Protein AF-A0A8I6XZ00-F1 (afdb_monomer_lite)

pLDDT: mean 81.7, std 10.87, range [41.53, 93.38]

Foldseek 3Di:
DPPPPDPADPVLQVVLVVVLVVVDDPDDDDLVVSLVVCVVPVPRVRPNVVSVCVVVVVVVVVLVVVLVVQLVVVCVVCVDPDDPVVSVVVSVCSSCVVVVVVDDCPVVVVVVCVVPVPCVVVPD

Secondary structure (DSSP, 8-state):
------SS-HHHHHHHHHHHHHHS-SS---HHHHHHHHHH-TT-HHHHHHHHHHHHHHHHHHHHHHHHHHHHHHHHHHT----HHHHHHHHHHHHSHHHHTTS--HHHHHHHHHT-TTGGGS--

Structure (mmCIF, N/CA/C/O backbone):
data_AF-A0A8I6XZ00-F1
#
_entry.id   AF-A0A8I6XZ00-F1
#
loop_
_atom_site.group_PDB
_atom_site.id
_atom_site.type_symbol
_atom_site.label_atom_id
_atom_site.label_alt_id
_atom_site.label_comp_id
_atom_site.label_asym_id
_atom_site.label_entity_id
_atom_site.label_seq_id
_atom_site.pdbx_PDB_ins_code
_atom_site.Cartn_x
_atom_site.Cartn_y
_atom_site.Cartn_z
_atom_site.occupancy
_atom_site.B_iso_or_equiv
_atom_site.auth_seq_id
_atom_site.auth_comp_id
_atom_site.auth_asym_id
_atom_site.auth_atom_id
_atom_site.pdbx_PDB_model_num
ATOM 1 N N . MET A 1 1 ? 30.786 -3.696 8.327 1.00 41.53 1 MET A N 1
ATOM 2 C CA . MET A 1 1 ? 29.706 -2.822 7.829 1.00 41.53 1 MET A CA 1
ATOM 3 C C . MET A 1 1 ? 28.929 -3.651 6.825 1.00 41.53 1 MET A C 1
ATOM 5 O O . MET A 1 1 ? 29.547 -4.112 5.882 1.00 41.53 1 MET A O 1
ATOM 9 N N . LYS A 1 2 ? 27.663 -3.995 7.096 1.00 46.25 2 LYS A N 1
ATOM 10 C CA . LYS A 1 2 ? 26.834 -4.706 6.111 1.00 46.25 2 LYS A CA 1
ATOM 11 C C . LYS A 1 2 ? 26.535 -3.712 4.998 1.00 46.25 2 LYS A C 1
ATOM 13 O O . LYS A 1 2 ? 25.938 -2.675 5.290 1.00 46.25 2 LYS A O 1
ATOM 18 N N . ASP A 1 3 ? 26.979 -4.005 3.784 1.00 51.62 3 ASP A N 1
ATOM 19 C CA . ASP A 1 3 ? 26.553 -3.263 2.607 1.00 51.62 3 ASP A CA 1
ATOM 20 C C . ASP A 1 3 ? 25.024 -3.234 2.595 1.00 51.62 3 ASP A C 1
ATOM 22 O O . ASP A 1 3 ? 24.361 -4.268 2.708 1.00 51.62 3 ASP A O 1
ATOM 26 N N . LYS A 1 4 ? 24.460 -2.024 2.570 1.00 63.03 4 LYS A N 1
ATOM 27 C CA . LYS A 1 4 ? 23.025 -1.817 2.392 1.00 63.03 4 LYS A CA 1
ATOM 28 C C . LYS A 1 4 ? 22.699 -2.231 0.964 1.00 63.03 4 LYS A C 1
ATOM 30 O O . LYS A 1 4 ? 22.758 -1.408 0.055 1.00 63.03 4 LYS A O 1
ATOM 35 N N . GLN A 1 5 ? 22.404 -3.510 0.769 1.00 70.06 5 GLN A N 1
ATOM 36 C CA . GLN A 1 5 ? 21.787 -3.978 -0.458 1.00 70.06 5 GLN A CA 1
ATOM 37 C C . GLN A 1 5 ? 20.406 -3.318 -0.530 1.00 70.06 5 GLN A C 1
ATOM 39 O O . GLN A 1 5 ? 19.534 -3.605 0.286 1.00 70.06 5 GLN A O 1
ATOM 44 N N . SER A 1 6 ? 20.273 -2.330 -1.412 1.00 74.62 6 SER A N 1
ATOM 45 C CA . SER A 1 6 ? 18.999 -1.662 -1.676 1.00 74.62 6 SER A CA 1
ATOM 46 C C . SER A 1 6 ? 18.103 -2.602 -2.481 1.00 74.62 6 SER A C 1
ATOM 48 O O . SER A 1 6 ? 18.607 -3.355 -3.311 1.00 74.62 6 SER A O 1
ATOM 50 N N . ASP A 1 7 ? 16.787 -2.524 -2.277 1.00 77.31 7 ASP A N 1
ATOM 51 C CA . ASP A 1 7 ? 15.806 -3.338 -3.018 1.00 77.31 7 ASP A CA 1
ATOM 52 C C . ASP A 1 7 ? 15.770 -3.021 -4.527 1.00 77.31 7 ASP A C 1
ATOM 54 O O . ASP A 1 7 ? 15.192 -3.773 -5.307 1.00 77.31 7 ASP A O 1
ATOM 58 N N . ILE A 1 8 ? 16.364 -1.893 -4.930 1.00 83.56 8 ILE A N 1
ATOM 59 C CA . ILE A 1 8 ? 16.474 -1.425 -6.312 1.00 83.56 8 ILE A CA 1
ATOM 60 C C . ILE A 1 8 ? 17.934 -1.050 -6.574 1.00 83.56 8 ILE A C 1
ATOM 62 O O . ILE A 1 8 ? 18.501 -0.228 -5.843 1.00 83.56 8 ILE A O 1
ATOM 66 N N . ASP A 1 9 ? 18.528 -1.609 -7.630 1.00 88.50 9 ASP A N 1
ATOM 67 C CA . ASP A 1 9 ? 19.846 -1.185 -8.105 1.00 88.50 9 ASP A CA 1
ATOM 68 C C . ASP A 1 9 ? 19.704 0.106 -8.925 1.00 88.50 9 ASP A C 1
ATOM 70 O O . ASP A 1 9 ? 18.994 0.165 -9.930 1.00 88.50 9 ASP A O 1
ATOM 74 N N . ALA A 1 10 ? 20.371 1.175 -8.484 1.00 87.44 10 ALA A N 1
ATOM 75 C CA . ALA A 1 10 ? 20.251 2.487 -9.114 1.00 87.44 10 ALA A CA 1
ATOM 76 C C . ALA A 1 10 ? 20.853 2.536 -10.530 1.00 87.44 10 ALA A C 1
ATOM 78 O O . ALA A 1 10 ? 20.342 3.263 -11.384 1.00 87.44 10 ALA A O 1
ATOM 79 N N . ASN A 1 11 ? 21.927 1.784 -10.785 1.00 89.44 11 ASN A N 1
ATOM 80 C CA . ASN A 1 11 ? 22.567 1.740 -12.097 1.00 89.44 11 ASN A CA 1
ATOM 81 C C . ASN A 1 11 ? 21.706 0.944 -13.077 1.00 89.44 11 ASN A C 1
ATOM 83 O O . ASN A 1 11 ? 21.492 1.392 -14.204 1.00 89.44 11 ASN A O 1
ATOM 87 N N . GLU A 1 12 ? 21.175 -0.196 -12.635 1.00 89.81 12 GLU A N 1
ATOM 88 C CA . GLU A 1 12 ? 20.268 -1.017 -13.433 1.00 89.81 12 GLU A CA 1
ATOM 89 C C . GLU A 1 12 ? 18.976 -0.254 -13.740 1.00 89.81 12 GLU A C 1
ATOM 91 O O . GLU A 1 12 ? 18.611 -0.117 -14.907 1.00 89.81 12 GLU A O 1
ATOM 96 N N . LEU A 1 13 ? 18.364 0.383 -12.734 1.00 90.50 13 LEU A N 1
ATOM 97 C CA . LEU A 1 13 ? 17.197 1.246 -12.924 1.00 90.50 13 LEU A CA 1
ATOM 98 C C . LEU A 1 13 ? 17.469 2.354 -13.950 1.00 90.50 13 LEU A C 1
ATOM 100 O O . LEU A 1 13 ? 16.641 2.611 -14.819 1.00 90.50 13 LEU A O 1
ATOM 104 N N . PHE A 1 14 ? 18.616 3.029 -13.868 1.00 89.62 14 PHE A N 1
ATOM 105 C CA . PHE A 1 14 ? 18.954 4.099 -14.805 1.00 89.62 14 PHE A CA 1
ATOM 106 C C . PHE A 1 14 ? 19.057 3.595 -16.250 1.00 89.62 14 PHE A C 1
ATOM 108 O O . PHE A 1 14 ? 18.563 4.245 -17.178 1.00 89.62 14 PHE A O 1
ATOM 115 N N . VAL A 1 15 ? 19.688 2.436 -16.443 1.00 90.62 15 VAL A N 1
ATOM 116 C CA . VAL A 1 15 ? 19.813 1.794 -17.754 1.00 90.62 15 VAL A CA 1
ATOM 117 C C . VAL A 1 15 ? 18.439 1.370 -18.274 1.00 90.62 15 VAL A C 1
ATOM 119 O O . VAL A 1 15 ? 18.087 1.712 -19.405 1.00 90.62 15 VAL A O 1
ATOM 122 N N . GLU A 1 16 ? 17.630 0.710 -17.444 1.00 89.81 16 GLU A N 1
ATOM 123 C CA . GLU A 1 16 ? 16.260 0.309 -17.772 1.00 89.81 16 GLU A CA 1
ATOM 124 C C . GLU A 1 16 ? 15.396 1.508 -18.179 1.00 89.81 16 GLU A C 1
ATOM 126 O O . GLU A 1 16 ? 14.717 1.454 -19.201 1.00 89.81 16 GLU A O 1
ATOM 131 N N . LEU A 1 17 ? 15.458 2.621 -17.440 1.00 88.75 17 LEU A N 1
ATOM 132 C CA . LEU A 1 17 ? 14.690 3.831 -17.743 1.00 88.75 17 LEU A CA 1
ATOM 133 C C . LEU A 1 17 ? 15.109 4.476 -19.069 1.00 88.75 17 LEU A C 1
ATOM 135 O O . LEU A 1 17 ? 14.249 4.946 -19.817 1.00 88.75 17 LEU A O 1
ATOM 139 N N . LYS A 1 18 ? 16.407 4.472 -19.400 1.00 88.00 18 LYS A N 1
ATOM 140 C CA . LYS A 1 18 ? 16.884 4.933 -20.713 1.00 88.00 18 LYS A CA 1
ATOM 141 C C . LYS A 1 18 ? 16.352 4.068 -21.847 1.00 88.00 18 LYS A C 1
ATOM 143 O O . LYS A 1 18 ? 15.927 4.601 -22.869 1.00 88.00 18 LYS A O 1
ATOM 148 N N . PHE A 1 19 ? 16.372 2.747 -21.683 1.00 86.50 19 PHE A N 1
ATOM 149 C CA . PHE A 1 19 ? 15.788 1.846 -22.671 1.00 86.50 19 PHE A CA 1
ATOM 150 C C . PHE A 1 19 ? 14.283 2.071 -22.790 1.00 86.50 19 PHE A C 1
ATOM 152 O O . PHE A 1 19 ? 13.791 2.278 -23.896 1.00 86.50 19 PHE A O 1
ATOM 159 N N . LEU A 1 20 ? 13.568 2.123 -21.668 1.00 84.44 20 LEU A N 1
ATOM 160 C CA . LEU A 1 20 ? 12.127 2.347 -21.625 1.00 84.44 20 LEU A CA 1
ATOM 161 C C . LEU A 1 20 ? 11.723 3.636 -22.351 1.00 84.44 20 LEU A C 1
ATOM 163 O O . LEU A 1 20 ? 10.776 3.617 -23.133 1.00 84.44 20 LEU A O 1
ATOM 167 N N . GLN A 1 21 ? 12.470 4.729 -22.169 1.00 82.75 21 GLN A N 1
ATOM 168 C CA . GLN A 1 21 ? 12.239 5.986 -22.886 1.00 82.75 21 GLN A CA 1
ATOM 169 C C . GLN A 1 21 ? 12.329 5.826 -24.412 1.00 82.75 21 GLN A C 1
ATOM 171 O O . GLN A 1 21 ? 11.587 6.486 -25.134 1.00 82.75 21 GLN A O 1
ATOM 176 N N . ASN A 1 22 ? 13.206 4.948 -24.905 1.00 82.31 22 ASN A N 1
ATOM 177 C CA . ASN A 1 22 ? 13.337 4.673 -26.337 1.00 82.31 22 ASN A CA 1
ATOM 178 C C . ASN A 1 22 ? 12.214 3.770 -26.875 1.00 82.31 22 ASN A C 1
ATOM 180 O O . ASN A 1 22 ? 11.872 3.872 -28.051 1.00 82.31 22 ASN A O 1
ATOM 184 N N . PHE A 1 23 ? 11.656 2.888 -26.040 1.00 78.12 23 PHE A N 1
ATOM 185 C CA . PHE A 1 23 ? 10.567 1.977 -26.418 1.00 78.12 23 PHE A CA 1
ATOM 186 C C . PHE A 1 23 ? 9.177 2.611 -26.308 1.00 78.12 23 PHE A C 1
ATOM 188 O O . PHE A 1 23 ? 8.242 2.158 -26.969 1.00 78.12 23 PHE A O 1
ATOM 195 N N . MET A 1 24 ? 9.021 3.639 -25.475 1.00 75.44 24 MET A N 1
ATOM 196 C CA . MET A 1 24 ? 7.734 4.293 -25.281 1.00 75.44 24 MET A CA 1
ATOM 197 C C . MET A 1 24 ? 7.404 5.259 -26.431 1.00 75.44 24 MET A C 1
ATOM 199 O O . MET A 1 24 ? 8.259 6.050 -26.841 1.00 75.44 24 MET A O 1
ATOM 203 N N . PRO A 1 25 ? 6.154 5.268 -26.931 1.00 69.69 25 PRO A N 1
ATOM 204 C CA . PRO A 1 25 ? 5.713 6.294 -27.867 1.00 69.69 25 PRO A CA 1
ATOM 205 C C . PRO A 1 25 ? 5.793 7.687 -27.221 1.00 69.69 25 PRO A C 1
ATOM 207 O O . PRO A 1 25 ? 5.535 7.850 -26.032 1.00 69.69 25 PRO A O 1
ATOM 210 N N . LYS A 1 26 ? 6.135 8.716 -28.011 1.00 69.19 26 LYS A N 1
ATOM 211 C CA . LYS A 1 26 ? 6.329 10.112 -27.551 1.00 69.19 26 LYS A CA 1
ATOM 212 C C . LYS A 1 26 ? 5.024 10.841 -27.175 1.00 69.19 26 LYS A C 1
ATOM 214 O O . LYS A 1 26 ? 4.989 12.069 -27.145 1.00 69.19 26 LYS A O 1
ATOM 219 N N . GLU A 1 27 ? 3.952 10.100 -26.936 1.00 71.62 27 GLU A N 1
ATOM 220 C CA . GLU A 1 27 ? 2.629 10.623 -26.607 1.00 71.62 27 GLU A CA 1
ATOM 221 C C . GLU A 1 27 ? 2.407 10.654 -25.088 1.00 71.62 27 GLU A C 1
ATOM 223 O O . GLU A 1 27 ? 3.172 10.085 -24.309 1.00 71.62 27 GLU A O 1
ATOM 228 N N . ASN A 1 28 ? 1.352 11.343 -24.649 1.00 64.69 28 ASN A N 1
ATOM 229 C CA . ASN A 1 28 ? 0.964 11.398 -23.240 1.00 64.69 28 ASN A CA 1
ATOM 230 C C . ASN A 1 28 ? 0.361 10.052 -22.802 1.00 64.69 28 ASN A C 1
ATOM 232 O O . ASN A 1 28 ? -0.851 9.850 -22.857 1.00 64.69 28 ASN A O 1
ATOM 236 N N . ILE A 1 29 ? 1.215 9.125 -22.371 1.00 79.75 29 ILE A N 1
ATOM 237 C CA . ILE A 1 29 ? 0.813 7.806 -21.870 1.00 79.75 29 ILE A CA 1
ATOM 238 C C . ILE A 1 29 ? 0.385 7.934 -20.410 1.00 79.75 29 ILE A C 1
ATOM 240 O O . ILE A 1 29 ? 1.093 8.527 -19.588 1.00 79.75 29 ILE A O 1
ATOM 244 N N . ARG A 1 30 ? -0.764 7.353 -20.048 1.00 84.50 30 ARG A N 1
ATOM 245 C CA . ARG A 1 30 ? -1.192 7.374 -18.644 1.00 84.50 30 ARG A CA 1
ATOM 246 C C . ARG A 1 30 ? -0.253 6.513 -17.797 1.00 84.50 30 ARG A C 1
ATOM 248 O O . ARG A 1 30 ? 0.121 5.425 -18.227 1.00 84.50 30 ARG A O 1
ATOM 255 N N . PRO A 1 31 ? 0.046 6.890 -16.544 1.00 82.62 31 PRO A N 1
ATOM 256 C CA . PRO A 1 31 ? 0.948 6.100 -15.703 1.00 82.62 31 PRO A CA 1
ATOM 257 C C . PRO A 1 31 ? 0.531 4.626 -15.525 1.00 82.62 31 PRO A C 1
ATOM 259 O O . PRO A 1 31 ? 1.377 3.742 -15.418 1.00 82.62 31 PRO A O 1
ATOM 262 N N . VAL A 1 32 ? -0.776 4.341 -15.559 1.00 85.38 32 VAL A N 1
ATOM 263 C CA . VAL A 1 32 ? -1.327 2.972 -15.513 1.00 85.38 32 VAL A CA 1
ATOM 264 C C . VAL A 1 32 ? -0.974 2.163 -16.767 1.00 85.38 32 VAL A C 1
ATOM 266 O O . VAL A 1 32 ? -0.721 0.963 -16.681 1.00 85.38 32 VAL A O 1
ATOM 269 N N . GLU A 1 33 ? -0.931 2.804 -17.933 1.00 85.50 33 GLU A N 1
ATOM 270 C CA . GLU A 1 33 ? -0.563 2.162 -19.199 1.00 85.50 33 GLU A CA 1
ATOM 271 C C . GLU A 1 33 ? 0.923 1.804 -19.218 1.00 85.50 33 GLU A C 1
ATOM 273 O O . GLU A 1 33 ? 1.266 0.708 -19.654 1.00 85.50 33 GLU A O 1
ATOM 278 N N . ILE A 1 34 ? 1.780 2.655 -18.640 1.00 85.31 34 ILE A N 1
ATOM 279 C CA . ILE A 1 34 ? 3.212 2.369 -18.457 1.00 85.31 34 ILE A CA 1
ATOM 280 C C . ILE A 1 34 ? 3.395 1.117 -17.594 1.00 85.31 34 ILE A C 1
ATOM 282 O O . ILE A 1 34 ? 4.121 0.203 -17.970 1.00 85.31 34 ILE A O 1
ATOM 286 N N . VAL A 1 35 ? 2.685 1.016 -16.465 1.00 86.00 35 VAL A N 1
ATOM 287 C CA . VAL A 1 35 ? 2.760 -0.178 -15.605 1.00 86.00 35 VAL A CA 1
ATOM 288 C C . VAL A 1 35 ? 2.226 -1.422 -16.311 1.00 86.00 35 VAL A C 1
ATOM 290 O O . VAL A 1 35 ? 2.792 -2.500 -16.154 1.00 86.00 35 VAL A O 1
ATOM 293 N N . ASN A 1 36 ? 1.162 -1.308 -17.105 1.00 86.50 36 ASN A N 1
ATOM 294 C CA . ASN A 1 36 ? 0.648 -2.439 -17.877 1.00 86.50 36 ASN A CA 1
ATOM 295 C C . ASN A 1 36 ? 1.620 -2.886 -18.976 1.00 86.50 36 ASN A C 1
ATOM 297 O O . ASN A 1 36 ? 1.717 -4.083 -19.237 1.00 86.50 36 ASN A O 1
ATOM 301 N N . PHE A 1 37 ? 2.345 -1.955 -19.595 1.00 84.75 37 PHE A N 1
ATOM 302 C CA . PHE A 1 37 ? 3.418 -2.260 -20.537 1.00 84.75 37 PHE A CA 1
ATOM 303 C C . PHE A 1 37 ? 4.573 -2.985 -19.835 1.00 84.75 37 PHE A C 1
ATOM 305 O O . PHE A 1 37 ? 4.954 -4.074 -20.256 1.00 84.75 37 PHE A O 1
ATOM 312 N N . LEU A 1 38 ? 5.050 -2.449 -18.708 1.00 86.44 38 LEU A N 1
ATOM 313 C CA . LEU A 1 38 ? 6.100 -3.070 -17.894 1.00 86.44 38 LEU A CA 1
ATOM 314 C C . LEU A 1 38 ? 5.694 -4.456 -17.370 1.00 86.44 38 LEU A C 1
ATOM 316 O O . LEU A 1 38 ? 6.523 -5.346 -17.291 1.00 86.44 38 LEU A O 1
ATOM 320 N N . LYS A 1 39 ? 4.412 -4.685 -17.062 1.00 84.38 39 LYS A N 1
ATOM 321 C CA . LYS A 1 39 ? 3.905 -6.015 -16.678 1.00 84.38 39 LYS A CA 1
ATOM 322 C C . LYS A 1 39 ? 3.859 -7.020 -17.827 1.00 84.38 39 LYS A C 1
ATOM 324 O O . LYS A 1 39 ? 3.863 -8.216 -17.575 1.00 84.38 39 LYS A O 1
ATOM 329 N N . ARG A 1 40 ? 3.724 -6.557 -19.073 1.00 82.56 40 ARG A N 1
ATOM 330 C CA . ARG A 1 40 ? 3.753 -7.428 -20.261 1.00 82.56 40 ARG A CA 1
ATOM 331 C C . ARG A 1 40 ? 5.178 -7.773 -20.679 1.00 82.56 40 ARG A C 1
ATOM 333 O O . ARG A 1 40 ? 5.373 -8.747 -21.398 1.00 82.56 40 ARG A O 1
ATOM 340 N N . HIS A 1 41 ? 6.143 -6.966 -20.254 1.00 78.00 41 HIS A N 1
ATOM 341 C CA . HIS A 1 41 ? 7.540 -7.081 -20.621 1.00 78.00 41 HIS A CA 1
ATOM 342 C C . HIS A 1 41 ? 8.398 -7.249 -19.362 1.00 78.00 41 HIS A C 1
ATOM 344 O O . HIS A 1 41 ? 8.797 -6.268 -18.743 1.00 78.00 41 HIS A O 1
ATOM 350 N N . ASP A 1 42 ? 8.750 -8.492 -19.029 1.00 75.75 42 ASP A N 1
ATOM 351 C CA . ASP A 1 42 ? 9.594 -8.843 -17.870 1.00 75.75 42 ASP A CA 1
ATOM 352 C C . ASP A 1 42 ? 11.072 -8.399 -17.999 1.00 75.75 42 ASP A C 1
ATOM 354 O O . ASP A 1 42 ? 11.948 -8.890 -17.292 1.00 75.75 42 ASP A O 1
ATOM 358 N N . CYS A 1 43 ? 11.389 -7.472 -18.906 1.00 79.56 43 CYS A N 1
ATOM 359 C CA . CYS A 1 43 ? 12.750 -6.995 -19.161 1.00 79.56 43 CYS A CA 1
ATOM 360 C C . CYS A 1 43 ? 13.150 -5.744 -18.363 1.00 79.56 43 CYS A C 1
ATOM 362 O O . CYS A 1 43 ? 14.282 -5.288 -18.502 1.00 79.56 43 CYS A O 1
ATOM 364 N N . PHE A 1 44 ? 12.253 -5.195 -17.535 1.00 86.00 44 PHE A N 1
ATOM 365 C CA . PHE A 1 44 ? 12.511 -3.988 -16.738 1.00 86.00 44 PHE A CA 1
ATOM 366 C C . PHE A 1 44 ? 12.053 -4.155 -15.272 1.00 86.00 44 PHE A C 1
ATOM 368 O O . PHE A 1 44 ? 11.063 -3.535 -14.848 1.00 86.00 44 PHE A O 1
ATOM 375 N N . PRO A 1 45 ? 12.701 -5.043 -14.493 1.00 86.81 45 PRO A N 1
ATOM 376 C CA . PRO A 1 45 ? 12.290 -5.355 -13.126 1.00 86.81 45 PRO A CA 1
ATOM 377 C C . PRO A 1 45 ? 12.386 -4.149 -12.182 1.00 86.81 45 PRO A C 1
ATOM 379 O O . PRO A 1 45 ? 11.434 -3.882 -11.441 1.00 86.81 45 PRO A O 1
ATOM 382 N N . ASN A 1 46 ? 13.475 -3.376 -12.231 1.00 89.75 46 ASN A N 1
ATOM 383 C CA . ASN A 1 46 ? 13.660 -2.227 -11.345 1.00 89.75 46 ASN A CA 1
ATOM 384 C C . ASN A 1 46 ? 12.680 -1.097 -11.681 1.00 89.75 46 ASN A C 1
ATOM 386 O O . ASN A 1 46 ? 12.078 -0.503 -10.781 1.00 89.75 46 ASN A O 1
ATOM 390 N N . ALA A 1 47 ? 12.456 -0.826 -12.969 1.00 89.06 47 ALA A N 1
ATOM 391 C CA . ALA A 1 47 ? 11.491 0.170 -13.416 1.00 89.06 47 ALA A CA 1
ATOM 392 C C . ALA A 1 47 ? 10.064 -0.226 -13.013 1.00 89.06 47 ALA A C 1
ATOM 394 O O . ALA A 1 47 ? 9.313 0.606 -12.502 1.00 89.06 47 ALA A O 1
ATOM 395 N N . SER A 1 48 ? 9.691 -1.500 -13.167 1.00 88.69 48 SER A N 1
ATOM 396 C CA . SER A 1 48 ? 8.384 -2.016 -12.739 1.00 88.69 48 SER A CA 1
ATOM 397 C C . SER A 1 48 ? 8.130 -1.772 -11.248 1.00 88.69 48 SER A C 1
ATOM 399 O O . SER A 1 48 ? 7.068 -1.268 -10.865 1.00 88.69 48 SER A O 1
ATOM 401 N N . ILE A 1 49 ? 9.122 -2.050 -10.397 1.00 88.94 49 ILE A N 1
ATOM 402 C CA . ILE A 1 49 ? 9.039 -1.788 -8.956 1.00 88.94 49 ILE A CA 1
ATOM 403 C C . ILE A 1 49 ? 8.921 -0.281 -8.691 1.00 88.94 49 ILE A C 1
ATOM 405 O O . ILE A 1 49 ? 8.002 0.142 -7.984 1.00 88.94 49 ILE A O 1
ATOM 409 N N . ALA A 1 50 ? 9.785 0.537 -9.296 1.00 90.25 50 ALA A N 1
ATOM 410 C CA . ALA A 1 50 ? 9.797 1.984 -9.096 1.00 90.25 50 ALA A CA 1
ATOM 411 C C . ALA A 1 50 ? 8.453 2.639 -9.463 1.00 90.25 50 ALA A C 1
ATOM 413 O O . ALA A 1 50 ? 7.899 3.407 -8.674 1.00 90.25 50 ALA A O 1
ATOM 414 N N . TYR A 1 51 ? 7.875 2.289 -10.618 1.00 89.62 51 TYR A N 1
ATOM 415 C CA . TYR A 1 51 ? 6.575 2.814 -11.046 1.00 89.62 51 TYR A CA 1
ATOM 416 C C . TYR A 1 51 ? 5.429 2.346 -10.144 1.00 89.62 51 TYR A C 1
ATOM 418 O O . TYR A 1 51 ? 4.536 3.133 -9.826 1.00 89.62 51 TYR A O 1
ATOM 426 N N . ARG A 1 52 ? 5.444 1.091 -9.677 1.00 89.31 52 ARG A N 1
ATOM 427 C CA . ARG A 1 52 ? 4.445 0.608 -8.712 1.00 89.3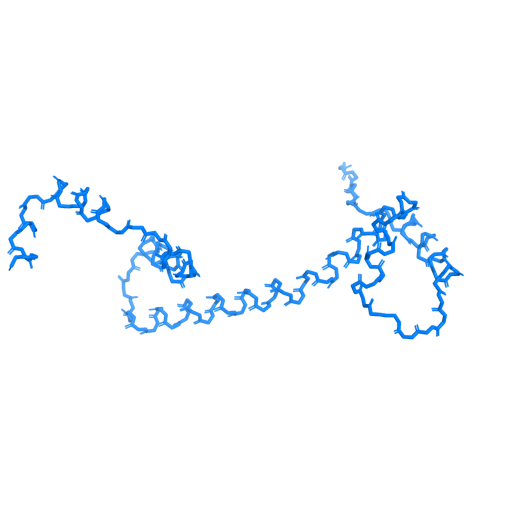1 52 ARG A CA 1
ATOM 428 C C . ARG A 1 52 ? 4.496 1.391 -7.405 1.00 89.31 52 ARG A C 1
ATOM 430 O O . ARG A 1 52 ? 3.443 1.775 -6.896 1.00 89.31 52 ARG A O 1
ATOM 437 N N . VAL A 1 53 ? 5.692 1.647 -6.878 1.00 91.06 53 VAL A N 1
ATOM 438 C CA . VAL A 1 53 ? 5.879 2.454 -5.664 1.00 91.06 53 VAL A CA 1
ATOM 439 C C . VAL A 1 53 ? 5.376 3.877 -5.899 1.00 91.06 53 VAL A C 1
ATOM 441 O O . VAL A 1 53 ? 4.559 4.363 -5.119 1.00 91.06 53 VAL A O 1
ATOM 444 N N . LEU A 1 54 ? 5.768 4.504 -7.011 1.00 91.00 54 LEU A N 1
ATOM 445 C CA . LEU A 1 54 ? 5.360 5.864 -7.365 1.00 91.00 54 LEU A CA 1
ATOM 446 C C . LEU A 1 54 ? 3.834 6.030 -7.406 1.00 91.00 54 LEU A C 1
ATOM 448 O O . LEU A 1 54 ? 3.315 7.017 -6.894 1.00 91.00 54 LEU A O 1
ATOM 452 N N . LEU A 1 55 ? 3.110 5.060 -7.973 1.00 89.94 55 LEU A N 1
ATOM 453 C CA . LEU A 1 55 ? 1.644 5.096 -8.034 1.00 89.94 55 LEU A CA 1
ATOM 454 C C . LEU A 1 55 ? 0.962 4.754 -6.710 1.00 89.94 55 LEU A C 1
ATOM 456 O O . LEU A 1 55 ? -0.171 5.170 -6.479 1.00 89.94 55 LEU A O 1
ATOM 460 N N . THR A 1 56 ? 1.639 4.012 -5.837 1.00 92.94 56 THR A N 1
ATOM 461 C CA . THR A 1 56 ? 1.092 3.624 -4.532 1.00 92.94 56 THR A CA 1
ATOM 462 C C . THR A 1 56 ? 1.246 4.745 -3.505 1.00 92.94 56 THR A C 1
ATOM 464 O O . THR A 1 56 ? 0.368 4.914 -2.663 1.00 92.94 56 THR A O 1
ATOM 467 N N . ILE A 1 57 ? 2.310 5.554 -3.589 1.00 92.25 57 ILE A N 1
ATOM 468 C CA . ILE A 1 57 ? 2.596 6.630 -2.624 1.00 92.25 57 ILE A CA 1
ATOM 469 C C . ILE A 1 57 ? 1.394 7.571 -2.414 1.00 92.25 57 ILE A C 1
ATOM 471 O O . ILE A 1 57 ? 0.992 7.721 -1.261 1.00 92.25 57 ILE A O 1
ATOM 475 N N . PRO A 1 58 ? 0.765 8.162 -3.452 1.00 90.94 58 PRO A N 1
ATOM 476 C CA . PRO A 1 58 ? -0.363 9.072 -3.251 1.00 90.94 58 PRO A CA 1
ATOM 477 C C . PRO A 1 58 ? -1.551 8.407 -2.550 1.00 90.94 58 PRO A C 1
ATOM 479 O O . PRO A 1 58 ? -2.191 9.019 -1.698 1.00 90.94 58 PRO A O 1
ATOM 482 N N . VAL A 1 59 ? -1.822 7.139 -2.876 1.00 90.25 59 VAL A N 1
ATOM 483 C CA . VAL A 1 59 ? -2.917 6.362 -2.279 1.00 90.25 59 VAL A CA 1
ATOM 484 C C . VAL A 1 59 ? -2.630 6.077 -0.806 1.00 90.25 59 VAL A C 1
ATOM 486 O O . VAL A 1 59 ? -3.493 6.299 0.040 1.00 90.25 59 VAL A O 1
ATOM 489 N N . THR A 1 60 ? -1.411 5.646 -0.480 1.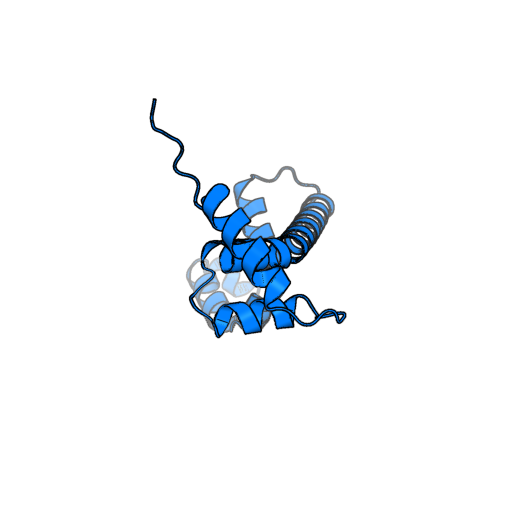00 93.00 60 THR A N 1
ATOM 490 C CA . THR A 1 60 ? -0.989 5.389 0.902 1.00 93.00 60 THR A CA 1
ATOM 491 C C . THR A 1 60 ? -0.994 6.662 1.741 1.00 93.00 60 THR A C 1
ATOM 493 O O . THR A 1 60 ? -1.446 6.634 2.884 1.00 93.00 60 THR A O 1
ATOM 496 N N . VAL A 1 61 ? -0.537 7.788 1.182 1.00 93.38 61 VAL A N 1
ATOM 497 C CA . VAL A 1 61 ? -0.562 9.091 1.864 1.00 93.38 61 VAL A CA 1
ATOM 498 C C . VAL A 1 61 ? -2.003 9.508 2.156 1.00 93.38 61 VAL A C 1
ATOM 500 O O . VAL A 1 61 ? -2.327 9.779 3.309 1.00 93.38 61 VAL A O 1
ATOM 503 N N . ALA A 1 62 ? -2.891 9.464 1.159 1.00 91.38 62 ALA A N 1
ATOM 504 C CA . ALA A 1 62 ? -4.301 9.801 1.349 1.00 91.38 62 ALA A CA 1
ATOM 505 C C . ALA A 1 62 ? -4.991 8.883 2.376 1.00 91.38 62 ALA A C 1
ATOM 507 O O . ALA A 1 62 ? -5.777 9.345 3.206 1.00 91.38 62 ALA A O 1
ATOM 508 N N . LEU A 1 63 ? -4.679 7.582 2.364 1.00 90.00 63 LEU A N 1
ATOM 509 C CA . LEU A 1 63 ? -5.197 6.626 3.343 1.00 90.00 63 LEU A CA 1
ATOM 510 C C . LEU A 1 63 ? -4.705 6.954 4.758 1.00 90.00 63 LEU A C 1
ATOM 512 O O . LEU A 1 63 ? -5.502 6.947 5.699 1.00 90.00 63 LEU A O 1
ATOM 516 N N . ALA A 1 64 ? -3.421 7.279 4.919 1.00 89.81 64 ALA A N 1
ATOM 517 C CA . ALA A 1 64 ? -2.849 7.674 6.200 1.00 89.81 64 ALA A CA 1
ATOM 518 C C . ALA A 1 64 ? -3.493 8.968 6.722 1.00 89.81 64 ALA A C 1
ATOM 520 O O . ALA A 1 64 ? -3.930 9.010 7.872 1.00 89.81 64 ALA A O 1
ATOM 521 N N . GLU A 1 65 ? -3.641 9.995 5.882 1.00 90.81 65 GLU A N 1
ATOM 522 C CA . GLU A 1 65 ? -4.325 11.247 6.233 1.00 90.81 65 GLU A CA 1
ATOM 523 C C . GLU A 1 65 ? -5.783 11.013 6.654 1.00 90.81 65 GLU A C 1
ATOM 525 O O . GLU A 1 65 ? -6.208 11.493 7.712 1.00 90.81 65 GLU A O 1
ATOM 530 N N . ARG A 1 66 ? -6.540 10.210 5.888 1.00 89.94 66 ARG A N 1
ATOM 531 C CA . ARG A 1 66 ? -7.913 9.799 6.241 1.00 89.94 66 ARG A CA 1
ATOM 532 C C . ARG A 1 66 ? -7.939 9.096 7.600 1.00 89.94 66 ARG A C 1
ATOM 534 O O . ARG A 1 66 ? -8.802 9.392 8.429 1.00 89.94 66 ARG A O 1
ATOM 541 N N . SER A 1 67 ? -6.978 8.208 7.846 1.00 89.31 67 SER A N 1
ATOM 542 C CA . SER A 1 67 ? -6.867 7.431 9.084 1.00 89.31 67 SER A CA 1
ATOM 543 C C . SER A 1 67 ? -6.573 8.315 10.295 1.00 89.31 67 SER A C 1
ATOM 545 O O . SER A 1 67 ? -7.261 8.235 11.314 1.00 89.31 67 SER A O 1
ATOM 547 N N . PHE A 1 68 ? -5.606 9.226 10.176 1.00 88.31 68 PHE A N 1
ATOM 548 C CA . PHE A 1 68 ? -5.280 10.182 11.232 1.00 88.31 68 PHE A CA 1
ATOM 549 C C . PHE A 1 68 ? -6.415 11.175 11.493 1.00 88.31 68 PHE A C 1
ATOM 551 O O . PHE A 1 68 ? -6.653 11.534 12.648 1.00 88.31 68 PHE A O 1
ATOM 558 N N . SER A 1 69 ? -7.153 11.580 10.457 1.00 90.38 69 SER A N 1
ATOM 559 C CA . SER A 1 69 ? -8.341 12.425 10.600 1.00 90.38 69 SER A CA 1
ATOM 560 C C . SER A 1 69 ? -9.439 11.724 11.411 1.00 90.38 69 SER A C 1
ATOM 562 O O . SER A 1 69 ? -9.918 12.276 12.406 1.00 90.38 69 SER A O 1
ATOM 564 N N . LYS A 1 70 ? -9.763 10.463 11.075 1.00 87.69 70 LYS A N 1
ATOM 565 C CA . LYS A 1 70 ? -10.704 9.636 11.852 1.00 87.69 70 LYS A CA 1
ATOM 566 C C . LYS A 1 70 ? -10.244 9.469 13.303 1.00 87.69 70 LYS A C 1
ATOM 568 O O . LYS A 1 70 ? -11.034 9.664 14.225 1.00 87.69 70 LYS A O 1
ATOM 573 N N . LEU A 1 71 ? -8.962 9.173 13.523 1.00 87.50 71 LEU A N 1
ATOM 574 C CA . LEU A 1 71 ? -8.401 9.027 14.868 1.00 87.50 71 LEU A CA 1
ATOM 575 C C . LEU A 1 71 ? -8.488 10.329 15.677 1.00 87.50 71 LEU A C 1
ATOM 577 O O . LEU A 1 71 ? -8.785 10.302 16.873 1.00 87.50 71 LEU A O 1
ATOM 581 N N . LYS A 1 72 ? -8.248 11.481 15.041 1.00 87.62 72 LYS A N 1
ATOM 582 C CA . LYS A 1 72 ? -8.390 12.798 15.673 1.00 87.62 72 LYS A CA 1
ATOM 583 C C . LYS A 1 72 ? -9.836 13.056 16.097 1.00 87.62 72 LYS A C 1
ATOM 585 O O . LYS A 1 72 ? -10.054 13.512 17.220 1.00 87.62 72 LYS A O 1
ATOM 590 N N . LEU A 1 73 ? -10.807 12.730 15.241 1.00 86.94 73 LEU A N 1
ATOM 591 C CA . LEU A 1 73 ? -12.229 12.827 15.571 1.00 86.94 73 LEU A CA 1
ATOM 592 C C . LEU A 1 73 ? -12.595 11.903 16.739 1.00 86.94 73 LEU A C 1
ATOM 594 O O . LEU A 1 73 ? -13.223 12.361 17.688 1.00 86.94 73 LEU A O 1
ATOM 598 N N . LEU A 1 74 ? -12.137 10.648 16.718 1.00 85.81 74 LEU A N 1
ATOM 599 C CA . LEU A 1 74 ? -12.358 9.680 17.795 1.00 85.81 74 LEU A CA 1
ATOM 600 C C . LEU A 1 74 ? -11.819 10.196 19.138 1.00 85.81 74 LEU A C 1
ATOM 602 O O . LEU A 1 74 ? -12.550 10.236 20.129 1.00 85.81 74 LEU A O 1
ATOM 606 N N . LYS A 1 75 ? -10.564 10.667 19.161 1.00 82.94 75 LYS A N 1
ATOM 607 C CA . LYS A 1 75 ? -9.946 11.271 20.353 1.00 82.94 75 LYS A CA 1
ATOM 608 C C . LYS A 1 75 ? -10.735 12.478 20.864 1.00 82.94 75 LYS A C 1
ATOM 610 O O . LYS A 1 75 ? -10.922 12.620 22.071 1.00 82.94 75 LYS A O 1
ATOM 615 N N . SER A 1 76 ? -11.185 13.350 19.959 1.00 84.19 76 SER A N 1
ATOM 616 C CA . SER A 1 76 ? -11.932 14.561 20.312 1.00 84.19 76 SER A CA 1
ATOM 617 C C . SER A 1 76 ? -13.326 14.243 20.856 1.00 84.19 76 SER A C 1
ATOM 619 O O . SER A 1 76 ? -13.696 14.774 21.904 1.00 84.19 76 SER A O 1
ATOM 621 N N . TYR A 1 77 ? -14.064 13.348 20.191 1.00 78.69 77 TYR A N 1
ATOM 622 C CA . TYR A 1 77 ? -15.403 12.918 20.594 1.00 78.69 77 TYR A CA 1
ATOM 623 C C . TYR A 1 77 ? -15.388 12.286 21.983 1.00 78.69 77 TYR A C 1
ATOM 625 O O . TYR A 1 77 ? -16.188 12.636 22.847 1.00 78.69 77 TYR A O 1
ATOM 633 N N . MET A 1 78 ? -14.428 11.396 22.224 1.00 73.06 78 MET A N 1
ATOM 634 C CA . MET A 1 78 ? -14.361 10.657 23.475 1.00 73.06 78 MET A CA 1
ATOM 635 C C . MET A 1 78 ? -13.717 11.456 24.634 1.00 73.06 78 MET A C 1
ATOM 637 O O . MET A 1 78 ? -13.708 10.962 25.759 1.00 73.06 78 MET A O 1
ATOM 641 N N . ARG A 1 79 ? -13.189 12.674 24.391 1.00 71.38 79 ARG A N 1
ATOM 642 C CA . ARG A 1 79 ? -12.564 13.581 25.391 1.00 71.38 79 ARG A CA 1
ATOM 643 C C . ARG A 1 79 ? -11.630 12.863 26.396 1.00 71.38 79 ARG A C 1
ATOM 645 O O . ARG A 1 79 ? -11.707 13.098 27.599 1.00 71.38 79 ARG A O 1
ATOM 652 N N . THR A 1 80 ? -10.805 11.917 25.943 1.00 60.03 80 THR A N 1
ATOM 653 C CA . THR A 1 80 ? -10.437 10.782 26.810 1.00 60.03 80 THR A CA 1
ATOM 654 C C . THR A 1 80 ? -9.265 10.978 27.777 1.00 60.03 80 THR A C 1
ATOM 656 O O . THR A 1 80 ? -8.133 11.196 27.348 1.00 60.03 80 THR A O 1
ATOM 659 N N . THR A 1 81 ? -9.511 10.629 29.043 1.00 64.06 81 THR A N 1
ATOM 660 C CA . THR A 1 81 ? -8.614 9.944 30.003 1.00 64.06 81 THR A CA 1
ATOM 661 C C . THR A 1 81 ? -8.610 8.408 29.790 1.00 64.06 81 THR A C 1
ATOM 663 O O . THR A 1 81 ? -8.670 7.630 30.739 1.00 64.06 81 THR A O 1
ATOM 666 N N . MET A 1 82 ? -8.597 7.924 28.539 1.00 74.81 82 MET A N 1
ATOM 667 C CA . MET A 1 82 ? -8.597 6.484 28.216 1.00 74.81 82 MET A CA 1
ATOM 668 C C . MET A 1 82 ? -7.184 5.920 28.118 1.00 74.81 82 MET A C 1
ATOM 670 O O . MET A 1 82 ? -6.251 6.585 27.678 1.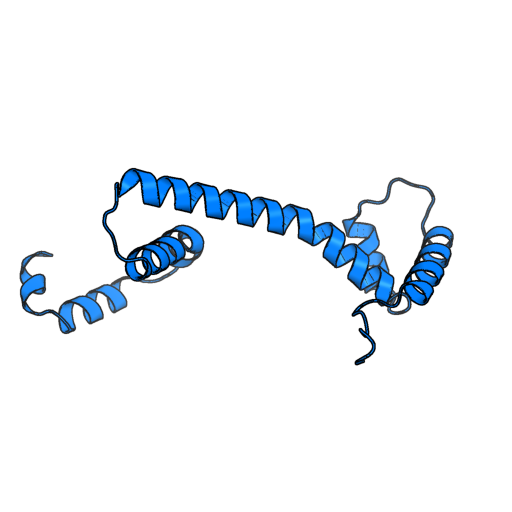00 74.81 82 MET A O 1
ATOM 674 N N . THR A 1 83 ? -7.071 4.629 28.421 1.00 83.50 83 THR A N 1
ATOM 675 C CA . THR A 1 83 ? -5.888 3.819 28.124 1.00 83.50 83 THR A CA 1
ATOM 676 C C . THR A 1 83 ? -5.648 3.716 26.615 1.00 83.50 83 THR A C 1
ATOM 678 O O . THR A 1 83 ? -6.601 3.506 25.859 1.00 83.50 83 THR A O 1
ATOM 681 N N . GLN A 1 84 ? -4.381 3.739 26.194 1.00 83.56 84 GLN A N 1
ATOM 682 C CA . GLN A 1 84 ? -3.975 3.609 24.787 1.00 83.56 84 GLN A CA 1
ATOM 683 C C . GLN A 1 84 ? -4.540 2.353 24.105 1.00 83.56 84 GLN A C 1
ATOM 685 O O . GLN A 1 84 ? -4.866 2.395 22.923 1.00 83.56 84 GLN A O 1
ATOM 690 N N . GLN A 1 85 ? -4.697 1.257 24.852 1.00 87.00 85 GLN A N 1
ATOM 691 C CA . GLN A 1 85 ? -5.197 -0.006 24.314 1.00 87.00 85 GLN A CA 1
ATOM 692 C C . GLN A 1 85 ? -6.632 0.112 23.792 1.00 87.00 85 GLN A C 1
ATOM 694 O O . GLN A 1 85 ? -6.860 -0.090 22.606 1.00 87.00 85 GLN A O 1
ATOM 699 N N . ARG A 1 86 ? -7.567 0.590 24.626 1.00 86.19 86 ARG A N 1
ATOM 700 C CA . ARG A 1 86 ? -8.957 0.826 24.197 1.00 86.19 86 ARG A CA 1
ATOM 701 C C . ARG A 1 86 ? -9.042 1.784 23.010 1.00 86.19 86 ARG A C 1
ATOM 703 O O . ARG A 1 86 ? -9.868 1.585 22.129 1.00 86.19 86 ARG A O 1
ATOM 710 N N . LEU A 1 87 ? -8.195 2.813 22.975 1.00 86.12 87 LEU A N 1
ATOM 711 C CA . LEU A 1 87 ? -8.160 3.743 21.849 1.00 86.12 87 LEU A CA 1
ATOM 712 C C . LEU A 1 87 ? -7.730 3.051 20.549 1.00 86.12 87 LEU A C 1
ATOM 714 O O . LEU A 1 87 ? -8.340 3.306 19.516 1.00 86.12 87 LEU A O 1
ATOM 718 N N . ASN A 1 88 ? -6.700 2.204 20.594 1.00 87.50 88 ASN A N 1
ATOM 719 C CA . ASN A 1 88 ? -6.248 1.452 19.426 1.00 87.50 88 ASN A CA 1
ATOM 720 C C . ASN A 1 88 ? -7.340 0.497 18.928 1.00 87.50 88 ASN A C 1
ATOM 722 O O . ASN A 1 88 ? -7.601 0.467 17.729 1.00 87.50 88 ASN A O 1
ATOM 726 N N . ASP A 1 89 ? -8.024 -0.202 19.835 1.00 88.94 89 ASP A N 1
ATOM 727 C CA . ASP A 1 89 ? -9.114 -1.119 19.479 1.00 88.94 89 ASP A CA 1
ATOM 728 C C . ASP A 1 89 ? -10.258 -0.370 18.769 1.00 88.94 89 ASP A C 1
ATOM 730 O O . ASP A 1 89 ? -10.698 -0.757 17.688 1.00 88.94 89 ASP A O 1
ATOM 734 N N . LEU A 1 90 ? -10.694 0.766 19.328 1.00 87.50 90 LEU A N 1
ATOM 735 C CA . LEU A 1 90 ? -11.714 1.625 18.712 1.00 87.50 90 LEU A CA 1
ATOM 736 C C . LEU A 1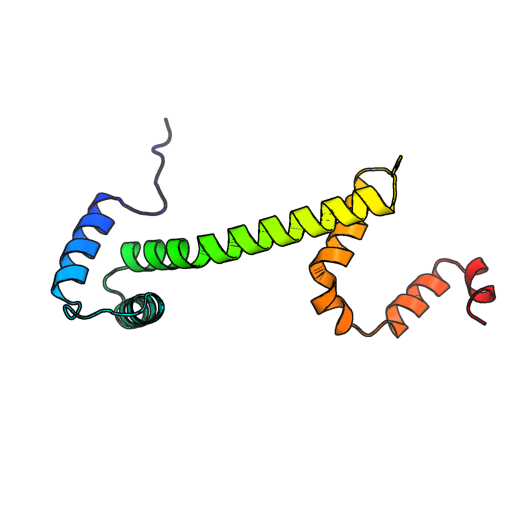 90 ? -11.244 2.250 17.391 1.00 87.50 90 LEU A C 1
ATOM 738 O O . LEU A 1 90 ? -12.048 2.425 16.477 1.00 87.50 90 LEU A O 1
ATOM 742 N N . ALA A 1 91 ? -9.961 2.594 17.275 1.00 87.81 91 ALA A N 1
ATOM 743 C CA . ALA A 1 91 ? -9.399 3.119 16.039 1.00 87.81 91 ALA A CA 1
ATOM 744 C C . ALA A 1 91 ? -9.454 2.073 14.923 1.00 87.81 91 ALA A C 1
ATOM 746 O O . ALA A 1 91 ? -9.880 2.409 13.825 1.00 87.81 91 ALA A O 1
ATOM 747 N N . ILE A 1 92 ? -9.100 0.815 15.207 1.00 89.00 92 ILE A N 1
ATOM 748 C CA . ILE A 1 92 ? -9.200 -0.287 14.239 1.00 89.00 92 ILE A CA 1
ATOM 749 C C . ILE A 1 92 ? -10.648 -0.441 13.763 1.00 89.00 92 ILE A C 1
ATOM 751 O O . ILE A 1 92 ? -10.890 -0.444 12.561 1.00 89.00 92 ILE A O 1
ATOM 755 N N . ILE A 1 93 ? -11.615 -0.452 14.686 1.00 87.62 93 ILE A N 1
ATOM 756 C CA . ILE A 1 93 ? -13.049 -0.526 14.354 1.00 87.62 93 ILE A CA 1
ATOM 757 C C . ILE A 1 93 ? -13.476 0.653 13.461 1.00 87.62 93 ILE A C 1
ATOM 759 O O . ILE A 1 93 ? -14.190 0.474 12.478 1.00 87.62 93 ILE A O 1
ATOM 763 N N . ALA A 1 94 ? -13.027 1.873 13.767 1.00 86.56 94 ALA A N 1
ATOM 764 C CA . ALA A 1 94 ? -13.376 3.061 12.990 1.00 86.56 94 ALA A CA 1
ATOM 765 C C . ALA A 1 94 ? -12.699 3.109 11.606 1.00 86.56 94 ALA A C 1
ATOM 767 O O . ALA A 1 94 ? -13.244 3.705 10.669 1.00 86.56 94 ALA A O 1
ATOM 768 N N . LEU A 1 95 ? -11.501 2.535 11.468 1.00 86.69 95 LEU A N 1
ATOM 769 C CA . LEU A 1 95 ? -10.780 2.433 10.199 1.00 86.69 95 LEU A CA 1
ATOM 770 C C . LEU A 1 95 ? -11.420 1.380 9.294 1.00 86.69 95 LEU A C 1
ATOM 772 O O . LEU A 1 95 ? -11.742 1.702 8.152 1.00 86.69 95 LEU A O 1
ATOM 776 N N . GLU A 1 96 ? -11.694 0.199 9.846 1.00 87.00 96 GLU A N 1
ATOM 777 C CA . GLU A 1 96 ? -12.237 -0.974 9.151 1.00 87.00 96 GLU A CA 1
ATOM 778 C C . GLU A 1 96 ? -13.773 -1.009 9.125 1.00 87.00 96 GLU A C 1
ATOM 780 O O . GLU A 1 96 ? -14.385 -2.057 8.920 1.00 87.00 96 GLU A O 1
ATOM 785 N N . SER A 1 97 ? -14.426 0.143 9.309 1.00 85.50 97 SER A N 1
ATOM 786 C CA . SER A 1 97 ? -15.890 0.247 9.321 1.00 85.50 97 SER A CA 1
ATOM 787 C C . SER A 1 97 ? -16.534 -0.322 8.047 1.00 85.50 97 SER A C 1
ATOM 789 O O . SER A 1 97 ? -17.577 -0.957 8.115 1.00 85.50 97 SER A O 1
ATOM 791 N N . GLU A 1 98 ? -15.875 -0.157 6.894 1.00 84.88 98 GLU A N 1
ATOM 792 C CA . GLU A 1 98 ? -16.328 -0.675 5.589 1.00 84.88 98 GLU A CA 1
ATOM 793 C C . GLU A 1 98 ? -16.288 -2.219 5.511 1.00 84.88 98 GLU A C 1
ATOM 795 O O . GLU A 1 98 ? -17.031 -2.834 4.745 1.00 84.88 98 GLU A O 1
ATOM 800 N N . VAL A 1 99 ? -15.413 -2.863 6.292 1.00 85.62 99 VAL A N 1
ATOM 801 C CA . VAL A 1 99 ? -15.339 -4.329 6.412 1.00 85.62 99 VAL A CA 1
ATOM 802 C C . VAL A 1 99 ? -16.378 -4.824 7.414 1.00 85.62 99 VAL A C 1
ATOM 804 O O . VAL A 1 99 ? -17.061 -5.810 7.154 1.00 85.62 99 VAL A O 1
ATOM 807 N N . LEU A 1 100 ? -16.537 -4.103 8.525 1.00 83.38 100 LEU A N 1
ATOM 808 C CA . LEU A 1 100 ? -17.524 -4.373 9.571 1.00 83.38 100 LEU A CA 1
ATOM 809 C C . LEU A 1 100 ? -18.970 -4.345 9.060 1.00 83.38 100 LEU A C 1
ATOM 811 O O . LEU A 1 100 ? -19.797 -5.109 9.542 1.00 83.38 100 LEU A O 1
ATOM 815 N N . GLU A 1 101 ? -19.285 -3.522 8.061 1.00 84.50 101 GLU A N 1
ATOM 816 C CA . GLU A 1 101 ? -20.606 -3.517 7.409 1.00 84.50 101 GLU A CA 1
ATOM 817 C C . GLU A 1 101 ? -20.958 -4.844 6.712 1.00 84.50 101 GLU A C 1
ATOM 819 O O . GLU A 1 101 ? -22.124 -5.095 6.421 1.00 84.50 101 GLU A O 1
ATOM 824 N N . LYS A 1 102 ? -19.966 -5.702 6.441 1.00 86.62 102 LYS A N 1
ATOM 825 C CA . LYS A 1 102 ? -20.143 -6.992 5.755 1.00 86.62 102 LYS A CA 1
ATOM 826 C C . LYS A 1 102 ? -20.159 -8.189 6.706 1.00 86.62 102 LYS A C 1
ATOM 828 O O . LYS A 1 102 ? -20.286 -9.318 6.240 1.00 86.62 102 LYS A O 1
ATOM 833 N N . ILE A 1 103 ? -19.961 -7.957 8.002 1.00 86.62 103 ILE A N 1
ATOM 834 C CA . ILE A 1 103 ? -19.906 -9.004 9.023 1.00 86.62 103 ILE A CA 1
ATOM 835 C C . ILE A 1 103 ? -21.300 -9.177 9.629 1.00 86.62 103 ILE A C 1
ATOM 837 O O . ILE A 1 103 ? -21.974 -8.190 9.919 1.00 86.62 103 ILE A O 1
ATOM 841 N N . ASP A 1 104 ? -21.719 -10.430 9.824 1.00 83.75 104 ASP A N 1
ATOM 842 C CA . ASP A 1 104 ? -22.921 -10.744 10.595 1.00 83.75 104 ASP A CA 1
ATOM 843 C C . ASP A 1 104 ? -22.632 -10.572 12.093 1.00 83.75 104 ASP A C 1
ATOM 845 O O . ASP A 1 104 ? -21.680 -11.142 12.633 1.00 83.75 104 ASP A O 1
ATOM 849 N N . TYR A 1 105 ? -23.426 -9.734 12.754 1.00 85.31 105 TYR A N 1
ATOM 850 C CA . TYR A 1 105 ? -23.235 -9.397 14.161 1.00 85.31 105 TYR A CA 1
ATOM 851 C C . TYR A 1 105 ? -23.891 -10.402 15.104 1.00 85.31 105 TYR A C 1
ATOM 853 O O . TYR A 1 105 ? -23.578 -10.364 16.293 1.00 85.31 105 TYR A O 1
ATOM 861 N N . GLU A 1 106 ? -24.760 -11.288 14.614 1.00 85.56 106 GLU A N 1
ATOM 862 C CA . GLU A 1 106 ? -25.570 -12.157 15.472 1.00 85.56 106 GLU A CA 1
ATOM 863 C C . GLU A 1 106 ? -24.693 -13.084 16.332 1.00 85.56 106 GLU A C 1
ATOM 865 O O . GLU A 1 106 ? -24.817 -13.101 17.558 1.00 85.56 106 GLU A O 1
ATOM 870 N N . ASP A 1 107 ? -23.697 -13.726 15.716 1.00 83.50 107 ASP A N 1
ATOM 871 C CA . ASP A 1 107 ? -22.740 -14.598 16.410 1.00 83.50 107 ASP A CA 1
ATOM 872 C C . ASP A 1 107 ? -21.887 -13.828 17.436 1.00 83.50 107 ASP A C 1
ATOM 874 O O . ASP A 1 107 ? -21.577 -14.320 18.525 1.00 83.50 107 ASP A O 1
ATOM 878 N N . ILE A 1 108 ? -21.505 -12.588 17.108 1.00 84.62 108 ILE A N 1
ATOM 879 C CA . ILE A 1 108 ? -20.694 -11.729 17.985 1.00 84.62 108 ILE A CA 1
ATOM 880 C C . ILE A 1 108 ? -21.515 -11.302 19.204 1.00 84.62 108 ILE A C 1
ATOM 882 O O . ILE A 1 108 ? -21.002 -11.250 20.327 1.00 84.62 108 ILE A O 1
ATOM 886 N N . ILE A 1 109 ? -22.790 -10.984 18.986 1.00 84.69 109 ILE A N 1
ATOM 887 C CA . ILE A 1 109 ? -23.731 -10.610 20.038 1.00 84.69 109 ILE A CA 1
ATOM 888 C C . ILE A 1 109 ? -23.966 -11.806 20.960 1.00 84.69 109 ILE A C 1
ATOM 890 O O . ILE A 1 109 ? -23.891 -11.646 22.182 1.00 84.69 109 ILE A O 1
ATOM 894 N N . GLU A 1 110 ? -24.183 -12.999 20.409 1.00 85.75 110 GLU A N 1
ATOM 895 C CA . GLU A 1 110 ? -24.388 -14.210 21.200 1.00 85.75 110 GLU A CA 1
ATOM 896 C C . GLU A 1 110 ? -23.147 -14.565 22.037 1.00 85.75 110 GLU A C 1
ATOM 898 O O . GLU A 1 110 ? -23.262 -14.776 23.251 1.00 85.75 110 GLU A O 1
ATOM 903 N N . ASP A 1 111 ? -21.941 -14.514 21.455 1.00 85.62 111 ASP A N 1
ATOM 904 C CA . ASP A 1 111 ? -20.687 -14.724 22.192 1.00 85.62 111 ASP A CA 1
ATOM 905 C C . ASP A 1 111 ? -20.504 -13.684 23.312 1.00 85.62 111 ASP A C 1
ATOM 907 O O . ASP A 1 111 ? -20.171 -14.033 24.452 1.00 85.62 111 ASP A O 1
ATOM 911 N N . PHE A 1 112 ? -20.794 -12.409 23.041 1.00 83.56 112 PHE A N 1
ATOM 912 C CA . PHE A 1 112 ? -20.698 -11.343 24.038 1.00 83.56 112 PHE A CA 1
ATOM 913 C C . PHE A 1 112 ? -21.682 -11.530 25.201 1.00 83.56 112 PHE A C 1
ATOM 915 O O . PHE A 1 112 ? -21.318 -11.310 26.363 1.00 83.56 112 PHE A O 1
ATOM 922 N N . ILE A 1 113 ? -22.917 -11.952 24.912 1.00 83.75 113 ILE A N 1
ATOM 923 C CA . ILE A 1 113 ? -23.939 -12.253 25.921 1.00 83.75 113 ILE A CA 1
ATOM 924 C C . ILE A 1 113 ? -23.531 -13.480 26.744 1.00 83.75 113 ILE A C 1
ATOM 926 O O . ILE A 1 113 ? -23.638 -13.445 27.974 1.00 83.75 113 ILE A O 1
ATOM 930 N N . SER A 1 114 ? -23.019 -14.534 26.101 1.00 82.81 114 SER A N 1
ATOM 931 C CA . SER A 1 114 ? -22.603 -15.773 26.774 1.00 82.81 114 SER A CA 1
ATOM 932 C C . SER A 1 114 ? -21.514 -15.524 27.828 1.00 82.81 114 SER A C 1
ATOM 934 O O . SER A 1 114 ? -21.525 -16.115 28.909 1.00 82.81 114 SER A O 1
ATOM 936 N N . LYS A 1 115 ? -20.620 -14.565 27.561 1.00 80.69 115 LYS A N 1
ATOM 937 C CA . LYS A 1 115 ? -19.525 -14.166 28.455 1.00 80.69 115 LYS A CA 1
ATOM 938 C C . LYS A 1 115 ? -19.954 -13.206 29.566 1.00 80.69 115 LYS A C 1
ATOM 940 O O . LYS A 1 115 ? -19.178 -12.965 30.492 1.00 80.69 115 LYS A O 1
ATOM 945 N N . ASN A 1 116 ? -21.161 -12.638 29.509 1.00 68.75 116 ASN A N 1
ATOM 946 C CA . ASN A 1 116 ? -21.666 -11.723 30.531 1.00 68.75 116 ASN A CA 1
ATOM 947 C C . ASN A 1 116 ? -23.185 -11.859 30.728 1.00 68.75 116 ASN A C 1
ATOM 949 O O . ASN A 1 116 ? -23.985 -11.039 30.268 1.00 68.75 116 ASN A O 1
ATOM 953 N N . THR A 1 117 ? -23.575 -12.878 31.494 1.00 63.16 117 THR A N 1
ATOM 954 C CA . THR A 1 117 ? -24.974 -13.245 31.780 1.00 63.16 117 THR A CA 1
ATOM 955 C C . THR A 1 117 ? -25.807 -12.122 32.413 1.00 63.16 117 THR A C 1
ATOM 957 O O . THR A 1 117 ? -27.027 -12.096 32.254 1.00 63.16 117 THR A O 1
ATOM 960 N N . ALA A 1 118 ? -25.182 -11.140 33.075 1.00 63.75 118 ALA A N 1
ATOM 961 C CA . ALA A 1 118 ? -25.877 -9.988 33.654 1.00 63.75 118 ALA A CA 1
ATOM 962 C C . ALA A 1 118 ? -26.393 -8.987 32.599 1.00 63.75 118 ALA A C 1
ATOM 964 O O . ALA A 1 118 ? -27.353 -8.262 32.865 1.00 63.75 118 ALA A O 1
ATOM 965 N N . ARG A 1 119 ? -25.800 -8.955 31.396 1.00 59.16 119 ARG A N 1
ATOM 966 C CA . ARG A 1 119 ? -26.191 -8.046 30.299 1.00 59.16 119 ARG A CA 1
ATOM 967 C C . ARG A 1 119 ? -27.309 -8.585 29.412 1.00 59.16 119 ARG A C 1
ATOM 969 O O . ARG A 1 119 ? -27.936 -7.806 28.703 1.00 59.16 119 ARG A O 1
ATOM 976 N N . MET A 1 120 ? -27.632 -9.872 29.531 1.00 55.19 120 MET A N 1
ATOM 977 C CA . MET A 1 120 ? -28.755 -10.516 28.837 1.00 55.19 120 MET A CA 1
ATOM 978 C C . MET A 1 120 ? -30.105 -9.826 29.131 1.00 55.19 120 MET A C 1
ATOM 980 O O . MET A 1 120 ? -31.031 -9.886 28.332 1.00 55.19 120 MET A O 1
ATOM 984 N N . ARG A 1 121 ? -30.211 -9.117 30.266 1.00 57.59 121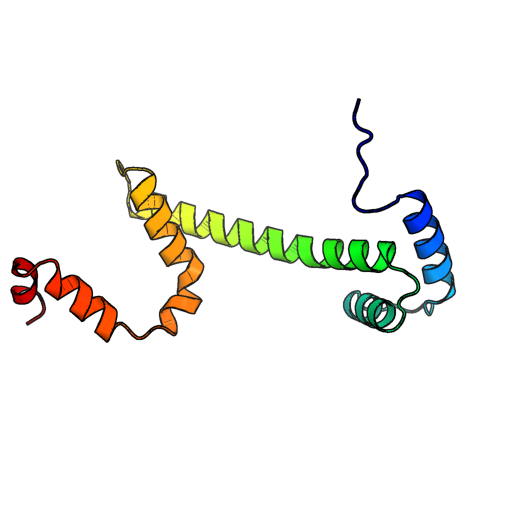 ARG A N 1
ATOM 985 C CA . ARG A 1 121 ? -31.400 -8.350 30.669 1.00 57.59 121 ARG A CA 1
ATOM 986 C C . ARG A 1 121 ? -31.542 -6.969 30.009 1.00 57.59 121 ARG A C 1
ATOM 988 O O . ARG A 1 121 ? -32.596 -6.371 30.159 1.00 57.59 121 ARG A O 1
ATOM 995 N N . MET A 1 122 ? -30.509 -6.447 29.340 1.00 57.50 122 MET A N 1
ATOM 996 C CA . MET A 1 122 ? -30.507 -5.089 28.763 1.00 57.50 122 MET A CA 1
ATOM 997 C C . MET A 1 122 ? 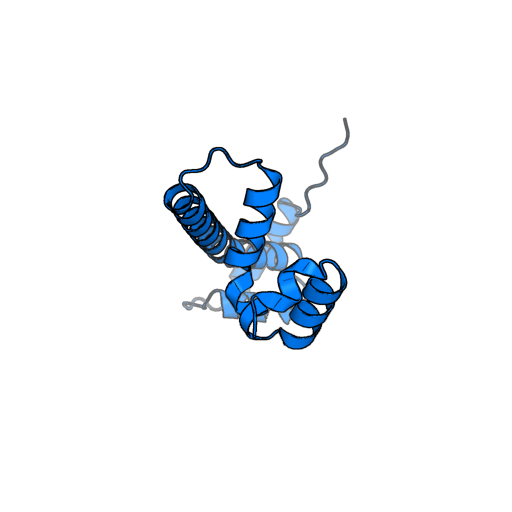-30.945 -5.024 27.293 1.00 57.50 122 MET A C 1
ATOM 999 O O . MET A 1 122 ? -31.208 -3.931 26.806 1.00 57.50 122 MET A O 1
ATOM 1003 N N . ILE A 1 123 ? -30.989 -6.159 26.591 1.00 59.28 123 ILE A N 1
ATOM 1004 C CA . ILE A 1 123 ? -31.268 -6.225 25.141 1.00 59.28 123 ILE A CA 1
ATOM 1005 C C . ILE A 1 123 ? -32.716 -6.694 24.866 1.00 59.28 123 ILE A C 1
ATOM 1007 O O . ILE A 1 123 ? -33.131 -6.788 23.716 1.00 59.28 123 ILE A O 1
ATOM 1011 N N . LYS A 1 124 ? -33.501 -6.968 25.916 1.00 44.56 124 LYS A N 1
ATOM 1012 C CA . LYS A 1 124 ? -34.889 -7.434 25.814 1.00 44.56 124 LYS A CA 1
ATOM 1013 C C . LYS A 1 124 ? -35.897 -6.309 26.004 1.00 44.56 124 LYS A C 1
ATOM 1015 O O . LYS A 1 124 ? -35.637 -5.450 26.876 1.00 44.56 124 LYS A O 1
#

Sequence (124 aa):
MKDKQSDIDANELFVELKFLQNFMPKENIRPVEIVNFLKRHDCFPNASIAYRVLLTIPVTVALAERSFSKLKLLKSYMRTTMTQQRLNDLAIIALESEVLEKIDYEDIIEDFISKNTARMRMIK

Radius of gyration: 24.53 Å; chains: 1; bounding box: 65×30×62 Å

InterPro domains:
  IPR008906 HAT, C-terminal dimerisation domain [PF05699] (24-98)

Organism: Hordeum vulgare subsp. vulgare (NCBI:txid112509)